Protein AF-F0YZA2-F1 (afdb_monomer)

Radius of gyration: 15.23 Å; Cα contacts (8 Å, |Δi|>4): 141; chains: 1; bounding box: 34×47×33 Å

Foldseek 3Di:
DDPPPPPPPADPVNVLVVVLCVVQADVDFDWDADPNWIKHFLVSLCRQFVHDSVLSVVQLVVCCVVPVDPCVVFKAFDWDQDPVRDTDGTIIGTPVSSLSSLVVDDGPSSVVVPVSVVVVVVD

Nearest PDB structures (foldseek):
  4esb-assembly1_A-2  TM=4.701E-01  e=1.101E+00  Bacillus cereus ATCC 14579
  7f2y-assembly1_A  TM=2.681E-01  e=2.838E+00  Bacillus sp. OxB-1
  6fwz-assembly1_A-2  TM=2.238E-01  e=6.056E+00  Homo sapiens

Structure (mmCIF, N/CA/C/O backbone):
data_AF-F0YZA2-F1
#
_entry.id   AF-F0YZA2-F1
#
loop_
_atom_site.group_PDB
_atom_site.id
_atom_site.type_symbol
_atom_site.label_atom_id
_atom_site.label_alt_id
_atom_site.label_comp_id
_atom_site.label_asym_id
_atom_site.label_entity_id
_atom_site.label_seq_id
_atom_site.pdbx_PDB_ins_code
_atom_site.Cartn_x
_atom_site.Cartn_y
_atom_site.Cartn_z
_atom_site.occupancy
_atom_site.B_iso_or_equiv
_atom_site.auth_seq_id
_atom_site.auth_comp_id
_atom_site.auth_asym_id
_atom_site.auth_atom_id
_atom_site.pdbx_PDB_model_num
ATOM 1 N N . MET A 1 1 ? -18.770 -35.217 -9.010 1.00 37.34 1 MET A N 1
ATOM 2 C CA . MET A 1 1 ? -17.858 -34.310 -9.735 1.00 37.34 1 MET A CA 1
ATOM 3 C C . MET A 1 1 ? -18.504 -32.942 -9.661 1.00 37.34 1 MET A C 1
ATOM 5 O O . MET A 1 1 ? -19.427 -32.695 -10.420 1.00 37.34 1 MET A O 1
ATOM 9 N N . ASN A 1 2 ? -18.134 -32.132 -8.671 1.00 36.94 2 ASN A N 1
ATOM 10 C CA . ASN A 1 2 ? -18.738 -30.816 -8.471 1.00 36.94 2 ASN A CA 1
ATOM 11 C C . ASN A 1 2 ? -17.689 -29.784 -8.869 1.00 36.94 2 ASN A C 1
ATOM 13 O O . ASN A 1 2 ? -16.841 -29.413 -8.062 1.00 36.94 2 ASN A O 1
ATOM 17 N N . GLU A 1 3 ? -17.702 -29.393 -10.138 1.00 48.06 3 GLU A N 1
ATOM 18 C CA . GLU A 1 3 ? -17.057 -28.158 -10.566 1.00 48.06 3 GLU A CA 1
ATOM 19 C C . GLU A 1 3 ? -18.083 -27.040 -10.392 1.00 48.06 3 GLU A C 1
ATOM 21 O O . GLU A 1 3 ? -18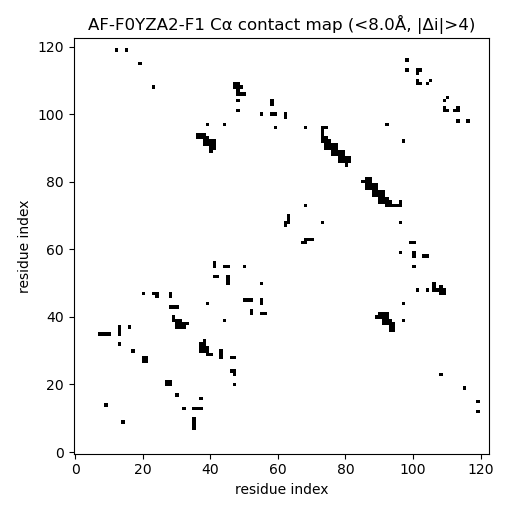.812 -26.677 -11.314 1.00 48.06 3 GLU A O 1
ATOM 26 N N . ASP A 1 4 ? -18.172 -26.522 -9.165 1.00 48.19 4 ASP A N 1
ATOM 27 C CA . ASP A 1 4 ? -18.802 -25.233 -8.914 1.00 48.19 4 ASP A CA 1
ATOM 28 C C . ASP A 1 4 ? -17.947 -24.165 -9.598 1.00 48.19 4 ASP A C 1
ATOM 30 O O . ASP A 1 4 ? -16.961 -23.662 -9.052 1.00 48.19 4 ASP A O 1
ATOM 34 N N . GLY A 1 5 ? -18.319 -23.837 -10.835 1.00 47.41 5 GLY A N 1
ATOM 35 C CA . GLY A 1 5 ? -17.853 -22.655 -11.538 1.00 47.41 5 GLY A CA 1
ATOM 36 C C . GLY A 1 5 ? -18.248 -21.418 -10.739 1.00 47.41 5 GLY A C 1
ATOM 37 O O . GLY A 1 5 ? -19.313 -20.842 -10.959 1.00 47.41 5 GLY A O 1
ATOM 38 N N . LYS A 1 6 ? -17.396 -21.022 -9.785 1.00 44.69 6 LYS A N 1
ATOM 39 C CA . LYS A 1 6 ? -17.524 -19.772 -9.032 1.00 44.69 6 LYS A CA 1
ATOM 40 C C . LYS A 1 6 ? -17.612 -18.630 -10.039 1.00 44.69 6 LYS A C 1
ATOM 42 O O . LYS A 1 6 ? -16.617 -18.220 -10.632 1.00 44.69 6 LYS A O 1
ATOM 47 N N . LYS A 1 7 ? -18.826 -18.124 -10.236 1.00 44.53 7 LYS A N 1
ATOM 48 C CA . LYS A 1 7 ? -19.113 -16.909 -10.991 1.00 44.53 7 LYS A CA 1
ATOM 49 C C . LYS A 1 7 ? -18.397 -15.769 -10.261 1.00 44.53 7 LYS A C 1
ATOM 51 O O . LYS A 1 7 ? -18.864 -15.338 -9.213 1.00 44.53 7 LYS A O 1
ATOM 56 N N . ILE A 1 8 ? -17.224 -15.360 -10.748 1.00 57.66 8 ILE A N 1
ATOM 57 C CA . ILE A 1 8 ? -16.438 -14.282 -10.136 1.00 57.66 8 ILE A CA 1
ATOM 58 C C . ILE A 1 8 ? -17.251 -12.992 -10.296 1.00 57.66 8 ILE A C 1
ATOM 60 O O . ILE A 1 8 ? -17.351 -12.459 -11.400 1.00 57.66 8 ILE A O 1
ATOM 64 N N . GLN A 1 9 ? -17.875 -12.517 -9.218 1.00 57.22 9 GLN A N 1
ATOM 65 C CA . GLN A 1 9 ? -18.529 -11.213 -9.203 1.00 57.22 9 GLN A CA 1
ATOM 66 C C . GLN A 1 9 ? -17.462 -10.159 -8.902 1.00 57.22 9 GLN A C 1
ATOM 68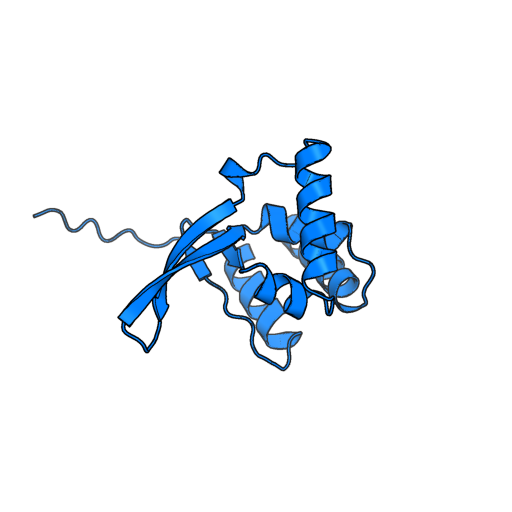 O O . GLN A 1 9 ? -17.012 -9.988 -7.778 1.00 57.22 9 GLN A O 1
ATOM 73 N N . ILE A 1 10 ? -16.975 -9.481 -9.940 1.00 60.25 10 ILE A N 1
ATOM 74 C CA . ILE A 1 10 ? -15.966 -8.433 -9.767 1.00 60.25 10 ILE A CA 1
ATOM 75 C C . ILE A 1 10 ? -16.678 -7.162 -9.292 1.00 60.25 10 ILE A C 1
ATOM 77 O O . ILE A 1 10 ? -17.552 -6.643 -9.986 1.00 60.25 10 ILE A O 1
ATOM 81 N N . ARG A 1 11 ? -16.304 -6.652 -8.112 1.00 66.88 11 ARG A N 1
ATOM 82 C CA . ARG A 1 11 ? -16.790 -5.361 -7.603 1.00 66.88 11 ARG A CA 1
ATOM 83 C C . ARG A 1 11 ? -16.268 -4.222 -8.484 1.00 66.88 11 ARG A C 1
ATOM 85 O O . ARG A 1 11 ? -15.142 -4.281 -8.974 1.00 66.88 11 ARG A O 1
ATOM 92 N N . ASN A 1 12 ? -17.058 -3.158 -8.641 1.00 75.69 12 ASN A N 1
ATOM 93 C CA . ASN A 1 12 ? -16.688 -2.006 -9.476 1.00 75.69 12 ASN A CA 1
ATOM 94 C C . ASN A 1 12 ? -15.326 -1.401 -9.068 1.00 75.69 12 ASN A C 1
ATOM 96 O O . ASN A 1 12 ? -14.476 -1.137 -9.913 1.00 75.69 12 ASN A O 1
ATOM 100 N N . SER A 1 13 ? -15.057 -1.339 -7.760 1.00 76.25 13 SER A N 1
ATOM 101 C CA . SER A 1 13 ? -13.797 -0.841 -7.196 1.00 76.25 13 SER A CA 1
ATOM 102 C C . SER A 1 13 ? -12.552 -1.622 -7.638 1.00 76.25 13 SER A C 1
ATOM 104 O O . SER A 1 13 ? -11.478 -1.038 -7.772 1.00 76.25 13 SER A O 1
ATOM 106 N N . THR A 1 14 ? -12.671 -2.927 -7.903 1.00 81.25 14 THR A N 1
ATOM 107 C CA . THR A 1 14 ? -11.572 -3.749 -8.430 1.00 81.25 14 THR A CA 1
ATOM 108 C C . THR A 1 14 ? -11.226 -3.355 -9.862 1.00 81.25 14 THR A C 1
ATOM 110 O O . THR A 1 14 ? -10.049 -3.232 -10.197 1.00 81.25 14 THR A O 1
ATOM 113 N N . VAL A 1 15 ? -12.238 -3.133 -10.704 1.00 82.44 15 VAL A N 1
ATOM 114 C CA . VAL A 1 15 ? -12.040 -2.683 -12.089 1.00 82.44 15 VAL A CA 1
ATOM 115 C C . VAL A 1 15 ? -11.444 -1.280 -12.100 1.00 82.44 15 VAL A C 1
ATOM 117 O O . VAL A 1 15 ? -10.443 -1.049 -12.778 1.00 82.44 15 VAL A O 1
ATOM 120 N N . ASP A 1 16 ? -11.991 -0.375 -11.290 1.00 84.31 16 ASP A N 1
ATOM 121 C CA . ASP A 1 16 ? -11.497 0.996 -11.166 1.00 84.31 16 ASP A CA 1
ATOM 122 C C . ASP A 1 16 ? -10.034 1.040 -10.713 1.00 84.31 16 ASP A C 1
ATOM 124 O O . ASP A 1 16 ? -9.256 1.851 -11.217 1.00 84.31 16 ASP A O 1
ATOM 128 N N . PHE A 1 17 ? -9.633 0.144 -9.803 1.00 86.56 17 PHE A N 1
ATOM 129 C CA . PHE A 1 17 ? -8.247 0.044 -9.350 1.00 86.56 17 PHE A CA 1
ATOM 130 C C . PHE A 1 17 ? -7.319 -0.396 -10.484 1.00 86.56 17 PHE A C 1
ATOM 132 O O . PHE A 1 17 ? -6.272 0.210 -10.693 1.00 86.56 17 PHE A O 1
ATOM 139 N N . LEU A 1 18 ? -7.707 -1.419 -11.252 1.00 85.50 18 LEU A N 1
ATOM 140 C CA . LEU A 1 18 ? -6.919 -1.894 -12.395 1.00 85.50 18 LEU A CA 1
ATOM 141 C C . LEU A 1 18 ? -6.770 -0.819 -13.481 1.00 85.50 18 LEU A C 1
ATOM 143 O O . LEU A 1 18 ? -5.713 -0.695 -14.100 1.00 85.50 18 LEU A O 1
ATOM 147 N N . VAL A 1 19 ? -7.817 -0.024 -13.715 1.00 85.38 19 VAL A N 1
ATOM 148 C CA . VAL A 1 19 ? -7.756 1.118 -14.636 1.00 85.38 19 VAL A CA 1
ATOM 149 C C . VAL A 1 19 ? -6.813 2.192 -14.091 1.00 85.38 19 VAL A C 1
ATOM 151 O O . VAL A 1 19 ? -5.968 2.690 -14.837 1.00 85.38 19 VAL A O 1
ATOM 154 N N . PHE A 1 20 ? -6.905 2.508 -12.796 1.00 86.50 20 PHE A N 1
ATOM 155 C CA . PHE A 1 20 ? -6.026 3.474 -12.141 1.00 86.50 20 PHE A CA 1
ATOM 156 C C . PHE A 1 20 ? -4.548 3.080 -12.262 1.00 86.50 20 PHE A C 1
ATOM 158 O O . PHE A 1 20 ? -3.741 3.900 -12.707 1.00 86.50 20 PHE A O 1
ATOM 165 N N . THR A 1 21 ? -4.183 1.837 -11.926 1.00 85.19 21 THR A N 1
ATOM 166 C CA . THR A 1 21 ? -2.783 1.385 -11.996 1.00 85.19 21 THR A CA 1
ATOM 167 C C . THR A 1 21 ? -2.258 1.409 -13.429 1.00 85.19 21 THR A C 1
ATOM 169 O O . THR A 1 21 ? -1.135 1.851 -13.663 1.00 85.19 21 THR A O 1
ATOM 172 N N . LYS A 1 22 ? -3.078 1.027 -14.415 1.00 83.88 22 LYS A N 1
ATOM 173 C CA . LYS A 1 22 ? -2.689 1.066 -15.831 1.00 83.88 22 LYS A CA 1
ATOM 174 C C . LYS A 1 22 ? -2.431 2.485 -16.350 1.00 83.88 22 LYS A C 1
ATOM 176 O O . LYS A 1 22 ? -1.605 2.662 -17.236 1.00 83.88 22 LYS A O 1
ATOM 181 N N . GLN A 1 23 ? -3.143 3.486 -15.835 1.00 81.69 23 GLN A N 1
ATOM 182 C CA . GLN A 1 23 ? -2.994 4.881 -16.265 1.00 81.69 23 GLN A CA 1
ATOM 183 C C . GLN A 1 23 ? -1.842 5.618 -15.571 1.00 81.69 23 GLN A C 1
ATOM 185 O O . GLN A 1 23 ? -1.325 6.580 -16.129 1.00 81.69 23 GLN A O 1
ATOM 190 N N . ASN A 1 24 ? -1.467 5.202 -14.357 1.00 75.56 24 ASN A N 1
ATOM 191 C CA . ASN A 1 24 ? -0.580 5.979 -13.481 1.00 75.56 24 ASN A CA 1
ATOM 192 C C . ASN A 1 24 ? 0.781 5.314 -13.211 1.00 75.56 24 ASN A C 1
ATOM 194 O O . ASN A 1 24 ? 1.600 5.881 -12.485 1.00 75.56 24 ASN A O 1
ATOM 198 N N . THR A 1 25 ? 1.045 4.142 -13.796 1.00 72.69 25 THR A N 1
ATOM 199 C CA . THR A 1 25 ? 2.332 3.447 -13.651 1.00 72.69 25 THR A CA 1
ATOM 200 C C . THR A 1 25 ? 2.908 3.061 -15.007 1.00 72.69 25 THR A C 1
ATOM 202 O O . THR A 1 25 ? 2.267 2.336 -15.762 1.00 72.69 25 THR A O 1
ATOM 205 N N . GLU A 1 26 ? 4.124 3.529 -15.296 1.00 66.50 26 GLU A N 1
ATOM 206 C CA . GLU A 1 26 ? 4.818 3.285 -16.571 1.00 66.50 26 GLU A CA 1
ATOM 207 C C . GLU A 1 26 ? 5.377 1.854 -16.674 1.00 66.50 26 GLU A C 1
ATOM 209 O O . GLU A 1 26 ? 5.278 1.241 -17.732 1.00 66.50 26 GLU A O 1
ATOM 214 N N . ASP A 1 27 ? 5.876 1.288 -15.567 1.00 66.69 27 ASP A N 1
ATOM 215 C CA . ASP A 1 27 ? 6.561 -0.019 -15.551 1.00 66.69 27 ASP A CA 1
ATOM 216 C C . ASP A 1 27 ? 5.643 -1.246 -15.409 1.00 66.69 27 ASP A C 1
ATOM 218 O O . ASP A 1 27 ? 6.121 -2.376 -15.401 1.00 66.69 27 ASP A O 1
ATOM 222 N N . GLY A 1 28 ? 4.323 -1.058 -15.345 1.00 72.44 28 GLY A N 1
ATOM 223 C CA . GLY A 1 28 ? 3.369 -2.155 -15.176 1.00 72.44 28 GLY A CA 1
ATOM 224 C C . GLY A 1 28 ? 3.470 -2.830 -13.800 1.00 72.44 28 GLY A C 1
ATOM 225 O O . GLY A 1 28 ? 4.433 -3.510 -13.468 1.00 72.44 28 GLY A O 1
ATOM 226 N N . ILE A 1 29 ? 2.426 -2.687 -12.985 1.00 85.94 29 ILE A N 1
ATOM 227 C CA . ILE A 1 29 ? 2.355 -3.351 -11.677 1.00 85.94 29 ILE A CA 1
ATOM 228 C C . ILE A 1 29 ? 1.675 -4.711 -11.845 1.00 85.94 29 ILE A C 1
ATOM 230 O O . ILE A 1 29 ? 0.577 -4.791 -12.401 1.00 85.94 29 ILE A O 1
ATOM 234 N N . GLU A 1 30 ? 2.277 -5.778 -11.311 1.00 85.62 30 GLU A N 1
ATOM 235 C CA . GLU A 1 30 ? 1.596 -7.072 -11.201 1.00 85.62 30 GLU A CA 1
ATOM 236 C C . GLU A 1 30 ? 0.486 -6.982 -10.145 1.00 85.62 30 GLU A C 1
ATOM 238 O O . GLU A 1 30 ? 0.741 -6.959 -8.938 1.00 85.62 30 GLU A O 1
ATOM 243 N N . VAL A 1 31 ? -0.764 -6.945 -10.611 1.00 89.38 31 VAL A N 1
ATOM 244 C CA . VAL A 1 31 ? -1.954 -6.972 -9.757 1.00 89.38 31 VAL A CA 1
ATOM 245 C C . VAL A 1 31 ? -2.564 -8.365 -9.778 1.00 89.38 31 VAL A C 1
ATOM 247 O O . VAL A 1 31 ? -2.910 -8.884 -10.840 1.00 89.38 31 VAL A O 1
ATOM 250 N N . ARG A 1 32 ? -2.771 -8.957 -8.599 1.00 89.62 32 ARG A N 1
ATOM 251 C CA . ARG A 1 32 ? -3.588 -10.166 -8.456 1.00 89.62 32 ARG A CA 1
ATOM 252 C C . ARG A 1 32 ? -5.008 -9.822 -8.054 1.00 89.62 32 ARG A C 1
ATOM 254 O O . ARG A 1 32 ? -5.217 -8.990 -7.181 1.00 89.62 32 ARG A O 1
ATOM 261 N N . VAL A 1 33 ? -5.973 -10.520 -8.644 1.00 89.12 33 VAL A N 1
ATOM 262 C CA . VAL A 1 33 ? -7.383 -10.449 -8.250 1.00 89.12 33 VAL A CA 1
ATOM 263 C C . VAL A 1 33 ? -7.794 -11.800 -7.680 1.00 89.12 33 VAL A C 1
ATOM 265 O O . VAL A 1 33 ? -7.726 -12.815 -8.372 1.00 89.12 33 VAL A O 1
ATOM 268 N N . GLN A 1 34 ? -8.189 -11.822 -6.409 1.00 86.19 34 GLN A N 1
ATOM 269 C CA . GLN A 1 34 ? -8.683 -13.017 -5.726 1.00 86.19 34 GLN A CA 1
ATOM 270 C C . GLN A 1 34 ? -9.665 -12.613 -4.627 1.00 86.19 34 GLN A C 1
ATOM 272 O O . GLN A 1 34 ? -9.446 -11.610 -3.950 1.00 86.19 34 GLN A O 1
ATOM 277 N N . ASP A 1 35 ? -10.714 -13.421 -4.442 1.00 84.25 35 ASP A N 1
ATOM 278 C CA . ASP A 1 35 ? -11.762 -13.201 -3.437 1.00 84.25 35 ASP A CA 1
ATOM 279 C C . ASP A 1 35 ? -12.341 -11.781 -3.520 1.00 84.25 35 ASP A C 1
ATOM 281 O O . ASP A 1 35 ? -12.486 -11.095 -2.516 1.00 84.25 35 ASP A O 1
ATOM 285 N N . GLU A 1 36 ? -12.603 -11.323 -4.752 1.00 81.88 36 GLU A N 1
ATOM 286 C CA . GLU A 1 36 ? -13.176 -9.998 -5.050 1.00 81.88 36 GLU A CA 1
ATOM 287 C C . GLU A 1 36 ? -12.322 -8.810 -4.561 1.00 81.88 36 GLU A C 1
ATOM 289 O O . GLU A 1 36 ? -12.787 -7.672 -4.535 1.00 81.88 36 GLU A O 1
ATOM 294 N N . SER A 1 37 ? -11.055 -9.060 -4.214 1.00 87.12 37 SER A N 1
ATOM 295 C CA . SER A 1 37 ? -10.076 -8.050 -3.819 1.00 87.12 37 SER A CA 1
ATOM 296 C C . SER A 1 37 ? -8.892 -8.025 -4.778 1.00 87.12 37 SER A C 1
ATOM 298 O O . SER A 1 37 ? -8.543 -9.024 -5.417 1.00 87.12 37 SER A O 1
ATOM 300 N N . VAL A 1 38 ? -8.241 -6.866 -4.840 1.00 91.19 38 VAL A N 1
ATOM 301 C CA . VAL A 1 38 ? -6.916 -6.718 -5.440 1.00 91.19 38 VAL A CA 1
ATOM 302 C C . VAL A 1 38 ? -5.841 -7.021 -4.407 1.00 91.19 38 VAL A C 1
ATOM 304 O O . VAL A 1 38 ? -6.043 -6.823 -3.208 1.00 91.19 38 VAL A O 1
ATOM 307 N N . TRP A 1 39 ? -4.710 -7.513 -4.892 1.00 93.38 39 TRP A N 1
ATOM 308 C CA . TRP A 1 39 ? -3.567 -7.918 -4.096 1.00 93.38 39 TRP A CA 1
ATOM 309 C C . TRP A 1 39 ? -2.289 -7.459 -4.784 1.00 93.38 39 TRP A C 1
ATOM 311 O O . TRP A 1 39 ? -2.076 -7.761 -5.961 1.00 93.38 39 TRP A O 1
ATOM 321 N N . LEU A 1 40 ? -1.428 -6.775 -4.035 1.00 94.44 40 LEU A N 1
ATOM 322 C CA . LEU A 1 40 ? -0.111 -6.343 -4.491 1.00 94.44 40 LEU A CA 1
ATOM 323 C C . LEU A 1 40 ? 0.986 -6.936 -3.621 1.00 94.44 40 LEU A C 1
ATOM 325 O O . LEU A 1 40 ? 0.838 -7.074 -2.409 1.00 94.44 40 LEU A O 1
ATOM 329 N N . THR A 1 41 ? 2.125 -7.240 -4.231 1.00 94.38 41 THR A N 1
ATOM 330 C CA . THR A 1 41 ? 3.349 -7.467 -3.463 1.00 94.38 41 THR A CA 1
ATOM 331 C C . THR A 1 41 ? 3.837 -6.148 -2.867 1.00 94.38 41 THR A C 1
ATOM 333 O O . THR A 1 41 ? 3.469 -5.063 -3.316 1.00 94.38 41 THR A O 1
ATOM 336 N N . GLN A 1 42 ? 4.734 -6.228 -1.888 1.00 94.38 42 GLN A N 1
ATOM 337 C CA . GLN A 1 42 ? 5.424 -5.041 -1.384 1.00 94.38 42 GLN A CA 1
ATOM 338 C C . GLN A 1 42 ? 6.147 -4.262 -2.502 1.00 94.38 42 GLN A C 1
ATOM 340 O O . GLN A 1 42 ? 6.196 -3.035 -2.464 1.00 94.38 42 GLN A O 1
ATOM 345 N N . GLU A 1 43 ? 6.681 -4.971 -3.502 1.00 92.31 43 GLU A N 1
ATOM 346 C CA . GLU A 1 43 ? 7.273 -4.362 -4.698 1.00 92.31 43 GLU A CA 1
ATOM 347 C C . GLU A 1 43 ? 6.226 -3.596 -5.512 1.00 92.31 43 GLU A C 1
ATOM 349 O O . GLU A 1 43 ? 6.435 -2.441 -5.864 1.00 92.31 43 GLU A O 1
ATOM 354 N N . GLY A 1 44 ? 5.053 -4.193 -5.734 1.00 93.25 44 GLY A N 1
ATOM 355 C CA . GLY A 1 44 ? 3.968 -3.523 -6.447 1.00 93.25 44 GLY A CA 1
ATOM 356 C C . GLY A 1 44 ? 3.487 -2.254 -5.739 1.00 93.25 44 GLY A C 1
ATOM 357 O O . GLY A 1 44 ? 3.206 -1.257 -6.394 1.00 93.25 44 GLY A O 1
ATOM 358 N N . ILE A 1 45 ? 3.449 -2.245 -4.403 1.00 94.94 45 ILE A N 1
ATOM 359 C CA . ILE A 1 45 ? 3.103 -1.047 -3.614 1.00 94.94 45 ILE A CA 1
ATOM 360 C C . ILE A 1 45 ? 4.197 0.026 -3.723 1.00 94.94 45 ILE A C 1
ATOM 362 O O . ILE A 1 45 ? 3.901 1.211 -3.871 1.00 94.94 45 ILE A O 1
ATOM 366 N N . SER A 1 46 ? 5.461 -0.395 -3.674 1.00 93.88 46 SER A N 1
ATOM 367 C CA . SER A 1 46 ? 6.643 0.453 -3.871 1.00 93.88 46 SER A CA 1
ATOM 368 C C . SER A 1 46 ? 6.575 1.179 -5.223 1.00 93.88 46 SER A C 1
ATOM 370 O O . SER A 1 46 ? 6.693 2.404 -5.277 1.00 93.88 46 SER A O 1
ATOM 372 N N . GLN A 1 47 ? 6.252 0.452 -6.296 1.00 92.62 47 GLN A N 1
ATOM 373 C CA . GLN A 1 47 ? 6.023 1.013 -7.630 1.00 92.62 47 GLN A CA 1
ATOM 374 C C . GLN A 1 47 ? 4.786 1.922 -7.683 1.00 92.62 47 GLN A C 1
ATOM 376 O O . GLN A 1 47 ? 4.861 3.034 -8.211 1.00 92.62 47 GLN A O 1
ATOM 381 N N . LEU A 1 48 ? 3.661 1.489 -7.100 1.00 92.81 48 LEU A N 1
ATOM 382 C CA . LEU A 1 48 ? 2.408 2.251 -7.080 1.00 92.81 48 LEU A CA 1
ATOM 383 C C . LEU A 1 48 ? 2.597 3.646 -6.492 1.00 92.81 48 LEU A C 1
ATOM 385 O O . LEU A 1 48 ? 2.063 4.614 -7.026 1.00 92.81 48 LEU A O 1
ATOM 389 N N . PHE A 1 49 ? 3.358 3.757 -5.405 1.00 93.25 49 PHE A N 1
ATOM 390 C CA . PHE A 1 49 ? 3.530 5.018 -4.689 1.00 93.25 49 PHE A CA 1
ATOM 391 C C . PHE A 1 49 ? 4.843 5.738 -4.969 1.00 93.25 49 PHE A C 1
ATOM 393 O O . PHE A 1 49 ? 5.048 6.808 -4.393 1.00 93.25 49 PHE A O 1
ATOM 400 N N . ASP A 1 50 ? 5.678 5.206 -5.862 1.00 92.06 50 ASP A N 1
ATOM 401 C CA . ASP A 1 50 ? 6.998 5.756 -6.186 1.00 92.06 50 ASP A CA 1
ATOM 402 C C . ASP A 1 50 ? 7.832 5.996 -4.914 1.00 92.06 50 ASP A C 1
ATOM 404 O O . ASP A 1 50 ? 8.238 7.110 -4.567 1.00 92.06 50 ASP A O 1
ATOM 408 N N . LYS A 1 51 ? 7.987 4.924 -4.131 1.00 94.25 51 LYS A N 1
ATOM 409 C CA . LYS A 1 51 ? 8.770 4.895 -2.891 1.00 94.25 51 LYS A CA 1
ATOM 410 C C . LYS A 1 51 ? 9.660 3.677 -2.862 1.00 94.25 51 LYS A C 1
ATOM 412 O O . LYS A 1 51 ? 9.375 2.692 -3.517 1.00 94.25 51 LYS A O 1
ATOM 417 N N . GLY A 1 52 ? 10.723 3.727 -2.064 1.00 94.69 52 GLY A N 1
ATOM 418 C CA . GLY A 1 52 ? 11.563 2.556 -1.842 1.00 94.69 52 GLY A CA 1
ATOM 419 C C . GLY A 1 52 ? 10.831 1.478 -1.042 1.00 94.69 52 GLY A C 1
ATOM 420 O O . GLY A 1 52 ? 10.077 1.778 -0.113 1.00 94.69 52 GLY A O 1
ATOM 421 N N . ARG A 1 53 ? 11.124 0.207 -1.338 1.00 94.81 53 ARG A N 1
ATOM 422 C CA . ARG A 1 53 ? 10.570 -0.945 -0.609 1.00 94.81 53 ARG A CA 1
ATOM 423 C C . ARG A 1 53 ? 10.721 -0.828 0.907 1.00 94.81 53 ARG A C 1
ATOM 425 O O . ARG A 1 53 ? 9.784 -1.170 1.618 1.00 94.81 53 ARG A O 1
ATOM 432 N N . THR A 1 54 ? 11.867 -0.348 1.399 1.00 96.12 54 THR A N 1
ATOM 433 C CA . THR A 1 54 ? 12.129 -0.181 2.840 1.00 96.12 54 THR A CA 1
ATOM 434 C C . THR A 1 54 ? 11.114 0.748 3.496 1.0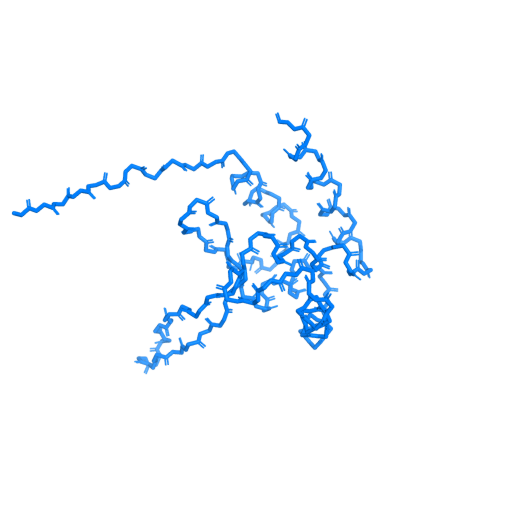0 96.12 54 THR A C 1
ATOM 436 O O . THR A 1 54 ? 10.557 0.394 4.527 1.00 96.12 54 THR A O 1
ATOM 439 N N . THR A 1 55 ? 10.781 1.866 2.849 1.00 96.06 55 THR A N 1
ATOM 440 C CA . THR A 1 55 ? 9.745 2.796 3.319 1.00 96.06 55 THR A CA 1
ATOM 441 C C . THR A 1 55 ? 8.378 2.118 3.387 1.00 96.06 55 THR A C 1
ATOM 443 O O . THR A 1 55 ? 7.639 2.294 4.350 1.00 96.06 55 THR A O 1
ATOM 446 N N . ILE A 1 56 ? 8.046 1.277 2.401 1.00 97.12 56 ILE A N 1
ATOM 447 C CA . ILE A 1 56 ? 6.811 0.484 2.444 1.00 97.12 56 ILE A CA 1
ATOM 448 C C . ILE A 1 56 ? 6.834 -0.521 3.607 1.00 97.12 56 ILE A C 1
ATOM 450 O O . ILE A 1 56 ? 5.815 -0.685 4.273 1.00 97.12 56 ILE A O 1
ATOM 454 N N . THR A 1 57 ? 7.978 -1.163 3.893 1.00 96.25 57 THR A N 1
ATOM 455 C CA . THR A 1 57 ? 8.126 -2.041 5.071 1.00 96.25 57 THR A CA 1
ATOM 456 C C . THR A 1 57 ? 7.822 -1.281 6.356 1.00 96.25 57 THR A C 1
ATOM 458 O O . THR A 1 57 ? 7.091 -1.788 7.199 1.00 96.25 57 THR A O 1
ATOM 461 N N . GLU A 1 58 ? 8.400 -0.090 6.510 1.00 97.19 58 GLU A N 1
ATOM 462 C CA . GLU A 1 58 ? 8.249 0.739 7.708 1.00 97.19 58 GLU A CA 1
ATOM 463 C C . GLU A 1 58 ? 6.787 1.136 7.919 1.00 97.19 58 GLU A C 1
ATOM 465 O O . GLU A 1 58 ? 6.258 0.942 9.009 1.00 97.19 58 GLU A O 1
ATOM 470 N N . HIS A 1 59 ? 6.102 1.592 6.867 1.00 97.25 59 HIS A N 1
ATOM 471 C CA . HIS A 1 59 ? 4.680 1.925 6.954 1.00 97.25 59 HIS A CA 1
ATOM 472 C C . HIS A 1 59 ? 3.816 0.715 7.315 1.00 97.25 59 HIS A C 1
ATOM 474 O O . HIS A 1 59 ? 3.022 0.805 8.244 1.00 97.25 59 HIS A O 1
ATOM 480 N N . LEU A 1 60 ? 3.993 -0.426 6.640 1.00 96.69 60 LEU A N 1
ATOM 481 C CA . LEU A 1 60 ? 3.250 -1.650 6.964 1.00 96.69 60 LEU A CA 1
ATOM 482 C C . LEU A 1 60 ? 3.485 -2.090 8.411 1.00 96.69 60 LEU A C 1
ATOM 484 O O . LEU A 1 60 ? 2.548 -2.486 9.094 1.00 96.69 60 LEU A O 1
ATOM 488 N N . LYS A 1 61 ? 4.731 -1.999 8.884 1.00 96.50 61 LYS A N 1
ATOM 489 C CA . LYS A 1 61 ? 5.081 -2.336 10.261 1.00 96.50 61 LYS A CA 1
ATOM 490 C C . LYS A 1 61 ? 4.336 -1.441 11.255 1.00 96.50 61 LYS A C 1
ATOM 492 O O . LYS A 1 61 ? 3.705 -1.978 12.157 1.00 96.50 61 LYS A O 1
ATOM 497 N N . HIS A 1 62 ? 4.361 -0.120 11.070 1.00 97.31 62 HIS A N 1
ATOM 498 C CA . HIS A 1 62 ? 3.657 0.805 11.965 1.00 97.31 62 HIS A CA 1
ATOM 499 C C . HIS A 1 62 ? 2.140 0.590 11.947 1.00 97.31 62 HIS A C 1
ATOM 501 O O . HIS A 1 62 ? 1.540 0.512 13.009 1.00 97.31 62 HIS A O 1
ATOM 507 N N . ILE A 1 63 ? 1.539 0.390 10.768 1.00 96.81 63 ILE A N 1
ATOM 508 C CA . ILE A 1 63 ? 0.101 0.095 10.621 1.00 96.81 63 ILE A CA 1
ATOM 509 C C . ILE A 1 63 ? -0.312 -1.108 11.490 1.00 96.81 63 ILE A C 1
ATOM 511 O O . ILE A 1 63 ? -1.364 -1.089 12.130 1.00 96.81 63 ILE A O 1
ATOM 515 N N . PHE A 1 64 ? 0.517 -2.155 11.536 1.00 96.44 64 PHE A N 1
ATOM 516 C CA . PHE A 1 64 ? 0.240 -3.341 12.349 1.00 96.44 64 PHE A CA 1
ATOM 517 C C . PHE A 1 64 ? 0.565 -3.140 13.835 1.00 96.44 64 PHE A C 1
ATOM 519 O O . PHE A 1 64 ? -0.179 -3.618 14.687 1.00 96.44 64 PHE A O 1
ATOM 526 N N . GLU A 1 65 ? 1.652 -2.438 14.166 1.00 96.69 65 GLU A N 1
ATOM 527 C CA . GLU A 1 65 ? 2.041 -2.152 15.557 1.00 96.69 65 GLU A CA 1
ATOM 528 C C . GLU A 1 65 ? 1.052 -1.215 16.264 1.00 96.69 65 GLU A C 1
ATOM 530 O O . GLU A 1 65 ? 0.789 -1.383 17.453 1.00 96.69 65 GLU A O 1
ATOM 535 N N . GLU A 1 66 ? 0.466 -0.268 15.532 1.00 96.25 66 GLU A N 1
ATOM 536 C CA . GLU A 1 66 ? -0.569 0.645 16.028 1.00 96.25 66 GLU A CA 1
ATOM 537 C C . GLU A 1 66 ? -1.962 -0.006 16.073 1.00 96.25 66 GLU A C 1
ATOM 539 O O . GLU A 1 66 ? -2.894 0.560 16.645 1.00 96.25 66 GLU A O 1
ATOM 544 N N . GLY A 1 67 ? -2.111 -1.209 15.509 1.00 94.12 67 GLY A N 1
ATOM 545 C CA . GLY A 1 67 ? -3.377 -1.939 15.476 1.00 94.12 67 GLY A CA 1
ATOM 546 C C . GLY A 1 67 ? -4.419 -1.340 14.528 1.00 94.12 67 GLY A C 1
ATOM 547 O O . GLY A 1 67 ? -5.602 -1.636 14.683 1.00 94.12 67 GLY A O 1
ATOM 548 N N . GLU A 1 68 ? -4.007 -0.518 13.554 1.00 94.88 68 GLU A N 1
ATOM 549 C CA . GLU A 1 68 ? -4.903 0.006 12.512 1.00 94.88 68 GLU A CA 1
ATOM 550 C C . GLU A 1 68 ? -5.463 -1.142 11.662 1.00 94.88 68 GLU A C 1
ATOM 552 O O . GLU A 1 68 ? -6.653 -1.173 11.347 1.00 94.88 68 GLU A O 1
ATOM 557 N N . LEU A 1 69 ? -4.606 -2.114 11.333 1.00 95.88 69 LEU A N 1
ATOM 558 C CA . LEU A 1 69 ? -4.974 -3.335 10.625 1.00 95.88 69 LEU A CA 1
ATOM 559 C C . LEU A 1 69 ? -4.355 -4.561 11.297 1.00 95.88 69 LEU A C 1
ATOM 561 O O . LEU A 1 69 ? -3.266 -4.516 11.865 1.00 95.88 69 LEU A O 1
ATOM 565 N N . GLU A 1 70 ? -5.035 -5.695 11.167 1.00 94.69 70 GLU A N 1
ATOM 566 C CA . GLU A 1 70 ? -4.544 -6.989 11.635 1.00 94.69 70 GLU A CA 1
ATOM 567 C C . GLU A 1 70 ? -3.847 -7.714 10.473 1.00 94.69 70 GLU A C 1
ATOM 569 O O . GLU A 1 70 ? -4.482 -7.979 9.450 1.00 94.69 70 GLU A O 1
ATOM 574 N N . GLU A 1 71 ? -2.546 -8.023 10.592 1.00 93.38 71 GLU A N 1
ATOM 575 C CA . GLU A 1 71 ? -1.739 -8.531 9.464 1.00 93.38 71 GLU A CA 1
ATOM 576 C C . GLU A 1 71 ? -2.365 -9.775 8.809 1.00 93.38 71 GLU A C 1
ATOM 578 O O . GLU A 1 71 ? -2.370 -9.862 7.584 1.00 93.38 71 GLU A O 1
ATOM 583 N N . SER A 1 72 ? -2.932 -10.723 9.564 1.00 92.38 72 SER A N 1
ATOM 584 C CA . SER A 1 72 ? -3.483 -11.958 8.988 1.00 92.38 72 SER A CA 1
ATOM 585 C C . SER A 1 72 ? -4.747 -11.741 8.143 1.00 92.38 72 SER A C 1
ATOM 587 O O . SER A 1 72 ? -5.023 -12.531 7.235 1.00 92.38 72 SER A O 1
ATOM 589 N N . SER A 1 73 ? -5.475 -10.646 8.380 1.00 91.94 73 SER A N 1
ATOM 590 C 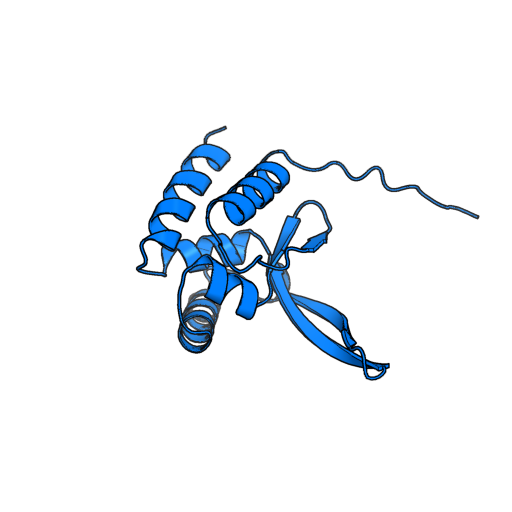CA . SER A 1 73 ? -6.656 -10.257 7.605 1.00 91.94 73 SER A CA 1
ATOM 591 C C . SER A 1 73 ? -6.308 -9.632 6.248 1.00 91.94 73 SER A C 1
ATOM 593 O O . SER A 1 73 ? -7.008 -9.875 5.261 1.00 91.94 73 SER A O 1
ATOM 595 N N . VAL A 1 74 ? -5.197 -8.889 6.171 1.00 91.88 74 VAL A N 1
ATOM 596 C CA . VAL A 1 74 ? -4.817 -8.097 4.986 1.00 91.88 74 VAL A CA 1
ATOM 597 C C . VAL A 1 74 ? -3.590 -8.620 4.241 1.00 91.88 74 VAL A C 1
ATOM 599 O O . VAL A 1 74 ? -3.319 -8.181 3.124 1.00 91.88 74 VAL A O 1
ATOM 602 N N . CYS A 1 75 ? -2.849 -9.569 4.816 1.00 93.44 75 CYS A N 1
ATOM 603 C CA . CYS A 1 75 ? -1.640 -10.153 4.242 1.00 93.44 75 CYS A CA 1
ATOM 604 C C . CYS A 1 75 ? -1.821 -11.648 3.975 1.00 93.44 75 CYS A C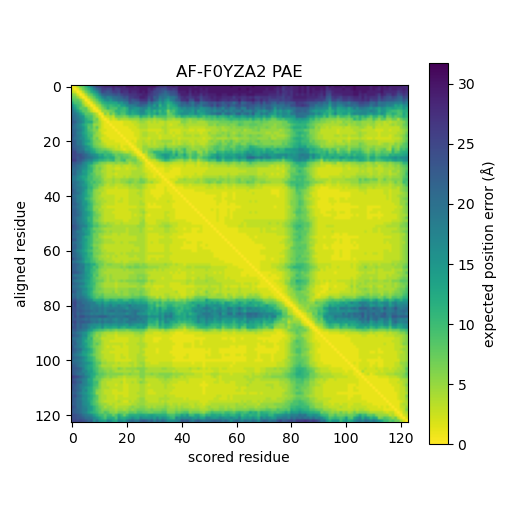 1
ATOM 606 O O . CYS A 1 75 ? -2.195 -12.427 4.852 1.00 93.44 75 CYS A O 1
ATOM 608 N N . ARG A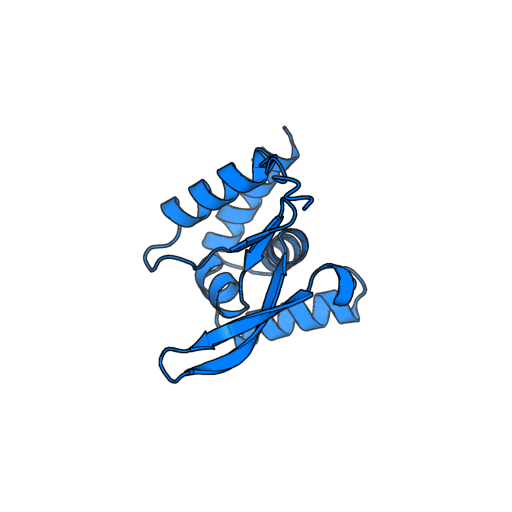 1 76 ? -1.483 -12.088 2.760 1.00 92.19 76 ARG A N 1
ATOM 609 C CA . ARG A 1 76 ? -1.481 -13.508 2.389 1.00 92.19 76 ARG A CA 1
ATOM 610 C C . ARG A 1 76 ? -0.201 -13.880 1.667 1.00 92.19 76 ARG A C 1
ATOM 612 O O . ARG A 1 76 ? 0.315 -13.135 0.837 1.00 92.19 76 ARG A O 1
ATOM 619 N N . LYS A 1 77 ? 0.315 -15.074 1.959 1.00 88.19 77 LYS A N 1
ATOM 620 C CA . LYS A 1 77 ? 1.408 -15.661 1.181 1.00 88.19 77 LYS A CA 1
ATOM 621 C C . LYS A 1 77 ? 0.819 -16.390 -0.004 1.00 88.19 77 LYS A C 1
ATOM 623 O O . LYS A 1 77 ? 0.052 -17.335 0.166 1.00 88.19 77 LYS A O 1
ATOM 628 N N . PHE A 1 78 ? 1.238 -15.995 -1.191 1.00 82.69 78 PHE A N 1
ATOM 629 C CA . PHE A 1 78 ? 0.906 -16.738 -2.382 1.00 82.69 78 PHE A CA 1
ATOM 630 C C . PHE A 1 78 ? 2.110 -17.528 -2.874 1.00 82.69 78 PHE A C 1
ATOM 632 O O . PHE A 1 78 ? 3.238 -17.032 -2.883 1.00 82.69 78 PHE A O 1
ATOM 639 N N . ARG A 1 79 ? 1.847 -18.755 -3.331 1.00 75.44 79 ARG A N 1
ATOM 640 C CA . ARG A 1 79 ? 2.850 -19.564 -4.015 1.00 75.44 79 ARG A CA 1
ATOM 641 C C . ARG A 1 79 ? 3.077 -18.979 -5.409 1.00 75.44 79 ARG A C 1
ATOM 643 O O . ARG A 1 79 ? 2.129 -18.825 -6.182 1.00 75.44 79 ARG A O 1
ATOM 650 N N . HIS A 1 80 ? 4.326 -18.656 -5.707 1.00 66.00 80 HIS A N 1
ATOM 651 C CA . HIS A 1 80 ? 4.785 -18.298 -7.041 1.00 66.00 80 HIS A CA 1
ATOM 652 C C . HIS A 1 80 ? 5.848 -19.317 -7.451 1.00 66.00 80 HIS A C 1
ATOM 654 O O . HIS A 1 80 ? 6.833 -19.503 -6.737 1.00 66.00 80 HIS A O 1
ATOM 660 N N . THR A 1 81 ? 5.643 -20.008 -8.568 1.00 61.44 81 THR A N 1
ATOM 661 C CA . THR A 1 81 ? 6.660 -20.896 -9.137 1.00 61.44 81 THR A CA 1
ATOM 662 C C . THR A 1 81 ? 7.517 -20.054 -10.065 1.00 61.44 81 THR A C 1
ATOM 664 O O . THR A 1 81 ? 7.035 -19.596 -11.095 1.00 61.44 81 THR A O 1
ATOM 667 N N . GLY A 1 82 ? 8.756 -19.782 -9.662 1.00 65.06 82 GLY A N 1
ATOM 668 C CA . GLY A 1 82 ? 9.698 -19.061 -10.510 1.00 65.06 82 GLY A CA 1
ATOM 669 C C . GLY A 1 82 ? 10.066 -19.881 -11.746 1.00 65.06 82 GLY A C 1
ATOM 670 O O . GLY A 1 82 ? 9.902 -21.104 -11.758 1.00 65.06 82 GLY A O 1
ATOM 671 N N . SER A 1 83 ? 10.621 -19.213 -12.756 1.00 62.34 83 SER A N 1
ATOM 672 C CA . SER A 1 83 ? 11.119 -19.816 -14.005 1.00 62.34 83 SER A CA 1
ATOM 673 C C . SER A 1 83 ? 12.104 -20.971 -13.770 1.00 62.34 83 SER A C 1
ATOM 675 O O . SER A 1 83 ? 12.212 -21.880 -14.586 1.00 62.34 83 SER A O 1
ATOM 677 N N . ASP A 1 84 ? 12.759 -20.967 -12.609 1.00 72.75 84 ASP A N 1
ATOM 678 C CA . ASP A 1 84 ? 13.732 -21.960 -12.151 1.00 72.75 84 ASP A CA 1
ATOM 679 C C . ASP A 1 84 ? 13.073 -23.203 -11.507 1.00 72.75 84 ASP A C 1
ATOM 681 O O . ASP A 1 84 ? 13.752 -24.034 -10.902 1.00 72.75 84 ASP A O 1
ATOM 685 N N . GLY A 1 85 ? 11.739 -23.297 -11.523 1.00 62.91 85 GLY A N 1
ATOM 686 C CA . GLY A 1 85 ? 10.962 -24.365 -10.880 1.00 62.91 85 GLY A CA 1
ATOM 687 C C . GLY A 1 85 ? 10.869 -24.262 -9.351 1.00 62.91 85 GLY A C 1
ATOM 688 O O . GLY A 1 85 ? 10.255 -25.114 -8.706 1.00 62.91 85 GLY A O 1
ATOM 689 N N . LYS A 1 86 ? 11.455 -23.223 -8.741 1.00 66.69 86 LYS A N 1
ATOM 690 C CA . LYS A 1 86 ? 11.434 -23.004 -7.287 1.00 66.69 86 LYS A CA 1
ATOM 691 C C . LYS A 1 86 ? 10.164 -22.280 -6.850 1.00 66.69 86 LYS A C 1
ATOM 693 O O . LYS A 1 86 ? 9.747 -21.301 -7.463 1.00 66.69 86 LYS A O 1
ATOM 698 N N . ASN A 1 87 ? 9.568 -22.744 -5.753 1.00 62.38 87 ASN A N 1
ATOM 699 C CA . ASN A 1 87 ? 8.414 -22.091 -5.144 1.00 62.38 87 ASN A CA 1
ATOM 700 C C . ASN A 1 87 ? 8.874 -20.992 -4.185 1.00 62.38 87 ASN A C 1
ATOM 702 O O . ASN A 1 87 ? 9.471 -21.276 -3.147 1.00 62.38 87 ASN A O 1
ATOM 706 N N . TYR A 1 88 ? 8.540 -19.750 -4.509 1.00 70.88 88 TYR A N 1
ATOM 707 C CA . TYR A 1 88 ? 8.704 -18.607 -3.627 1.00 70.88 88 TYR A CA 1
ATOM 708 C C . TYR A 1 88 ? 7.373 -18.315 -2.932 1.00 70.88 88 TYR A C 1
ATOM 710 O O . TYR A 1 88 ? 6.312 -18.284 -3.559 1.00 70.88 88 TYR A O 1
ATOM 718 N N . ASN A 1 89 ? 7.434 -18.123 -1.615 1.00 73.69 89 ASN A N 1
ATOM 719 C CA . ASN A 1 89 ? 6.302 -17.655 -0.825 1.00 73.69 89 ASN A CA 1
ATOM 720 C C . ASN A 1 89 ? 6.397 -16.136 -0.708 1.00 73.69 89 ASN A C 1
ATOM 722 O O . ASN A 1 89 ? 7.043 -15.621 0.206 1.00 73.69 89 ASN A O 1
ATOM 726 N N . THR A 1 90 ? 5.762 -15.427 -1.634 1.00 84.81 90 THR A N 1
ATOM 727 C CA . THR A 1 90 ? 5.747 -13.962 -1.630 1.00 84.81 90 THR A CA 1
ATOM 728 C C . THR A 1 90 ? 4.534 -13.473 -0.848 1.00 84.81 90 THR A C 1
ATOM 730 O O . THR A 1 90 ? 3.431 -13.998 -1.019 1.00 84.81 90 THR A O 1
ATOM 733 N N . LYS A 1 91 ? 4.736 -12.492 0.038 1.00 92.38 91 LYS A N 1
ATOM 734 C CA . LYS A 1 91 ? 3.640 -11.806 0.733 1.00 92.38 91 LYS A CA 1
ATOM 735 C C . LYS A 1 91 ? 2.943 -10.847 -0.230 1.00 92.38 91 LYS A C 1
ATOM 737 O O . LYS A 1 91 ? 3.604 -10.090 -0.941 1.00 92.38 91 LYS A O 1
ATOM 742 N N . PHE A 1 92 ? 1.623 -10.880 -0.211 1.00 94.75 92 PHE A N 1
ATOM 743 C CA . PHE A 1 92 ? 0.757 -9.937 -0.893 1.00 94.75 92 PHE A CA 1
ATOM 744 C C . PHE A 1 92 ? -0.156 -9.273 0.128 1.00 94.75 92 PHE A C 1
ATOM 746 O O . PHE A 1 92 ? -0.564 -9.903 1.103 1.00 94.75 92 PHE A O 1
ATOM 753 N N . TYR A 1 93 ? -0.499 -8.029 -0.154 1.00 95.94 93 TYR A N 1
ATOM 754 C CA . TYR A 1 93 ? -1.312 -7.157 0.672 1.00 95.94 93 TYR A CA 1
ATOM 755 C C . TYR A 1 93 ? -2.568 -6.775 -0.104 1.00 95.94 93 TYR A C 1
ATOM 757 O O . TYR A 1 93 ? -2.485 -6.473 -1.299 1.00 95.94 93 TYR A O 1
ATOM 765 N N . ASN A 1 94 ? -3.721 -6.857 0.555 1.00 94.62 94 ASN A N 1
ATOM 766 C CA . ASN A 1 94 ? -5.017 -6.575 -0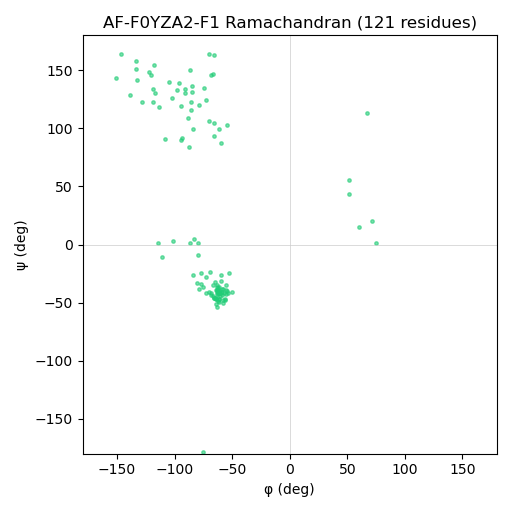.052 1.00 94.62 94 ASN A CA 1
ATOM 767 C C . ASN A 1 94 ? -5.251 -5.063 -0.245 1.00 94.62 94 ASN A C 1
ATOM 769 O O . ASN A 1 94 ? -4.404 -4.234 0.097 1.00 94.62 94 ASN A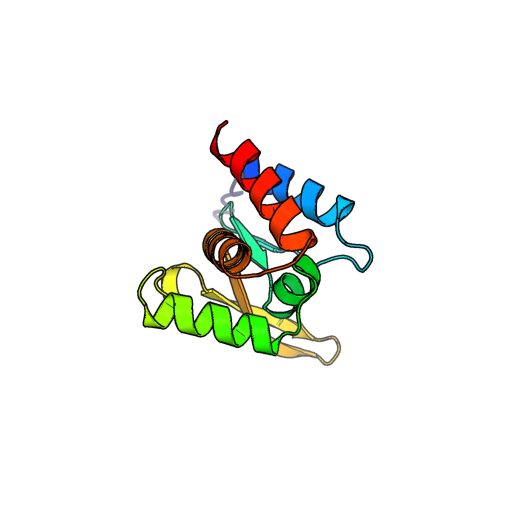 O 1
ATOM 773 N N . LEU A 1 95 ? -6.424 -4.704 -0.773 1.00 92.19 95 LEU A N 1
ATOM 774 C CA . LEU A 1 95 ? -6.790 -3.309 -1.010 1.00 92.19 95 LEU A CA 1
ATOM 775 C C . LEU A 1 95 ? -6.760 -2.449 0.262 1.00 92.19 95 LEU A C 1
ATOM 777 O O . LEU A 1 95 ? -6.306 -1.314 0.184 1.00 92.19 95 LEU A O 1
ATOM 781 N N . ASP A 1 96 ? -7.177 -2.976 1.412 1.00 92.50 96 ASP A N 1
ATOM 782 C CA . ASP A 1 96 ? -7.210 -2.216 2.668 1.00 92.50 96 ASP A CA 1
ATOM 783 C C . ASP A 1 96 ? -5.798 -1.809 3.103 1.00 92.50 96 ASP A C 1
ATOM 785 O O . ASP A 1 96 ? -5.536 -0.635 3.352 1.00 92.50 96 ASP A O 1
ATOM 789 N N . ALA A 1 97 ? -4.846 -2.748 3.074 1.00 95.62 97 ALA A N 1
ATOM 790 C CA . ALA A 1 97 ? -3.445 -2.445 3.3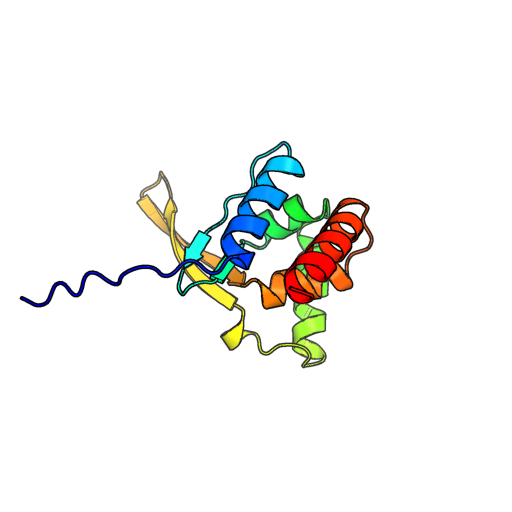60 1.00 95.62 97 ALA A CA 1
ATOM 791 C C . ALA A 1 97 ? -2.836 -1.463 2.343 1.00 95.62 97 ALA A C 1
ATOM 793 O O . ALA A 1 97 ? -2.079 -0.569 2.723 1.00 95.62 97 ALA A O 1
ATOM 794 N N . ILE A 1 98 ? -3.173 -1.594 1.054 1.00 95.06 98 ILE A N 1
ATOM 795 C CA . ILE A 1 98 ? -2.727 -0.651 0.015 1.00 95.06 98 ILE A CA 1
ATOM 796 C C . ILE A 1 98 ? -3.282 0.752 0.296 1.00 95.06 98 ILE A C 1
ATOM 798 O O . ILE A 1 98 ? -2.556 1.738 0.146 1.00 95.06 98 ILE A O 1
ATOM 802 N N . ILE A 1 99 ? -4.544 0.846 0.725 1.00 93.19 99 ILE A N 1
ATOM 803 C CA . ILE A 1 99 ? -5.189 2.107 1.085 1.00 93.19 99 ILE A CA 1
ATOM 804 C C . ILE A 1 99 ? -4.485 2.747 2.280 1.00 93.19 99 ILE A C 1
ATOM 806 O O . ILE A 1 99 ? -4.041 3.889 2.147 1.00 93.19 99 ILE A O 1
ATOM 810 N N . SER A 1 100 ? -4.317 2.026 3.391 1.00 95.31 100 SER A N 1
ATOM 811 C CA . SER A 1 100 ? -3.647 2.545 4.592 1.00 95.31 100 SER A CA 1
ATOM 812 C C . SER A 1 100 ? -2.239 3.052 4.280 1.00 95.31 100 SER A C 1
ATOM 814 O O . SER A 1 100 ? -1.914 4.203 4.572 1.00 95.31 100 SER A O 1
ATOM 816 N N . VAL A 1 101 ? -1.429 2.273 3.550 1.00 96.50 101 VAL A N 1
ATOM 817 C CA . VAL A 1 101 ? -0.097 2.729 3.114 1.00 96.50 101 VAL A CA 1
ATOM 818 C C . VAL A 1 101 ? -0.194 3.985 2.239 1.00 96.50 101 VAL A C 1
ATOM 820 O O . VAL A 1 101 ? 0.578 4.926 2.421 1.00 96.50 101 VAL A O 1
ATOM 823 N N . GLY A 1 102 ? -1.160 4.049 1.321 1.00 94.81 102 GLY A N 1
ATOM 824 C CA . GLY A 1 102 ? -1.404 5.226 0.487 1.00 94.81 102 GLY A CA 1
ATOM 825 C C . GLY A 1 102 ? -1.736 6.494 1.285 1.00 94.81 102 GLY A C 1
ATOM 826 O O . GLY A 1 102 ? -1.447 7.598 0.817 1.00 94.81 102 GLY A O 1
ATOM 827 N N . TYR A 1 103 ? -2.292 6.368 2.493 1.00 94.19 103 TYR A N 1
ATOM 828 C CA . TYR A 1 103 ? -2.503 7.490 3.413 1.00 94.19 103 TYR A CA 1
ATOM 829 C C . TYR A 1 103 ? -1.249 7.877 4.204 1.00 94.19 103 TYR A C 1
ATOM 831 O O . TYR A 1 103 ? -1.034 9.070 4.421 1.00 94.19 103 TYR A O 1
ATOM 839 N N . CYS A 1 104 ? -0.380 6.925 4.547 1.00 92.62 104 CYS A N 1
ATOM 840 C CA . CYS A 1 104 ? 0.881 7.195 5.247 1.00 92.62 104 CYS A CA 1
ATOM 841 C C . CYS A 1 104 ? 1.986 7.760 4.333 1.00 92.62 104 CYS A C 1
ATOM 843 O O . CYS A 1 104 ? 2.911 8.425 4.806 1.00 92.62 104 CYS A O 1
ATOM 845 N N . VAL A 1 105 ? 1.919 7.498 3.023 1.00 94.56 105 VAL A N 1
ATOM 846 C CA . VAL A 1 105 ? 2.970 7.879 2.072 1.00 94.56 105 VAL A CA 1
ATOM 847 C C . VAL A 1 105 ? 2.814 9.317 1.563 1.00 94.56 105 VAL A C 1
ATOM 849 O O . VAL A 1 105 ? 1.776 9.734 1.035 1.00 94.56 105 VAL A O 1
ATOM 852 N N . ASN A 1 106 ? 3.922 10.062 1.611 1.00 92.50 106 ASN A N 1
ATOM 853 C CA . ASN A 1 106 ? 4.047 11.373 0.979 1.00 92.50 106 ASN A CA 1
ATOM 854 C C . ASN A 1 106 ? 4.674 11.269 -0.426 1.00 92.50 106 ASN A C 1
ATOM 856 O O . ASN A 1 106 ? 5.899 11.317 -0.582 1.00 92.50 106 ASN A O 1
ATOM 860 N N . SER A 1 107 ? 3.836 11.103 -1.451 1.00 91.81 107 SER A N 1
ATOM 861 C CA . SER A 1 107 ? 4.216 11.228 -2.866 1.00 91.81 107 SER A CA 1
ATOM 862 C C . SER A 1 107 ? 3.077 11.787 -3.722 1.00 91.81 107 SER A C 1
ATOM 864 O O . SER A 1 107 ? 1.906 11.799 -3.317 1.00 91.81 107 SER A O 1
ATOM 866 N N . LEU A 1 108 ? 3.416 12.238 -4.935 1.00 91.31 108 LEU A N 1
ATOM 867 C CA . LEU A 1 108 ? 2.424 12.657 -5.925 1.00 91.31 108 LEU A CA 1
ATOM 868 C C . LEU A 1 108 ? 1.495 11.491 -6.296 1.00 91.31 108 LEU A C 1
ATOM 870 O O . LEU A 1 108 ? 0.277 11.666 -6.278 1.00 91.31 108 LEU A O 1
ATOM 874 N N . ARG A 1 109 ? 2.053 10.293 -6.526 1.00 90.88 109 ARG A N 1
ATOM 875 C CA . ARG A 1 109 ? 1.266 9.084 -6.817 1.00 90.88 109 ARG A CA 1
ATOM 876 C C . ARG A 1 109 ? 0.338 8.703 -5.663 1.00 90.88 109 ARG A C 1
ATOM 878 O O . ARG A 1 109 ? -0.831 8.419 -5.898 1.00 90.88 109 ARG A O 1
ATOM 885 N N . ALA A 1 110 ? 0.801 8.785 -4.414 1.00 92.75 110 ALA A N 1
ATOM 886 C CA . ALA A 1 110 ? -0.053 8.560 -3.245 1.00 92.75 110 ALA A CA 1
ATOM 887 C C . ALA A 1 110 ? -1.183 9.602 -3.152 1.00 92.75 110 ALA A C 1
ATOM 889 O O . ALA A 1 110 ? -2.318 9.269 -2.821 1.00 92.75 110 ALA A O 1
ATOM 890 N N . THR A 1 111 ? -0.918 10.859 -3.520 1.00 93.31 111 THR A N 1
ATOM 891 C CA . THR A 1 111 ? -1.951 11.906 -3.581 1.00 93.31 111 THR A CA 1
ATOM 892 C C . THR A 1 111 ? -3.014 11.600 -4.637 1.00 93.31 111 THR A C 1
ATOM 894 O O . THR A 1 111 ? -4.207 11.671 -4.339 1.00 93.31 111 THR A O 1
ATOM 897 N N . GLN A 1 112 ? -2.600 11.218 -5.847 1.00 91.50 112 GLN A N 1
ATOM 898 C CA . GLN A 1 112 ? -3.507 10.805 -6.926 1.00 91.50 112 GLN A CA 1
ATOM 899 C C . GLN A 1 112 ? -4.323 9.572 -6.528 1.00 91.50 112 GLN A C 1
ATOM 901 O O . GLN A 1 112 ? -5.535 9.532 -6.737 1.00 91.50 112 GLN A O 1
ATOM 906 N N . PHE A 1 113 ? -3.676 8.603 -5.883 1.00 92.69 113 PHE A N 1
ATOM 907 C CA . PHE A 1 113 ? -4.331 7.415 -5.360 1.00 92.69 113 PHE A CA 1
ATOM 908 C C . PHE A 1 113 ? -5.392 7.763 -4.312 1.00 92.69 113 PHE A C 1
ATOM 910 O O . PHE A 1 113 ? -6.519 7.297 -4.425 1.00 92.69 113 PHE A O 1
ATOM 917 N N . ARG A 1 114 ? -5.101 8.639 -3.340 1.00 92.81 114 ARG A N 1
ATOM 918 C CA . ARG A 1 114 ? -6.100 9.084 -2.348 1.00 92.81 114 ARG A CA 1
ATOM 919 C C . ARG A 1 114 ? -7.288 9.796 -2.997 1.00 92.81 114 ARG A C 1
ATOM 921 O O . ARG A 1 114 ? -8.432 9.575 -2.595 1.00 92.81 114 ARG A O 1
ATOM 928 N N . GLN A 1 115 ? -7.041 10.631 -4.010 1.00 90.75 115 GLN A N 1
ATOM 929 C CA . GLN A 1 115 ? -8.106 11.286 -4.780 1.00 90.75 115 GLN A CA 1
ATOM 930 C C . GLN A 1 115 ? -8.991 10.270 -5.510 1.00 90.75 115 GLN A C 1
ATOM 932 O O . GLN A 1 115 ? -10.213 10.417 -5.513 1.00 90.75 115 GLN A O 1
ATOM 937 N N . TRP A 1 116 ? -8.388 9.248 -6.118 1.00 89.25 116 TRP A N 1
ATOM 938 C CA . TRP A 1 116 ? -9.105 8.138 -6.738 1.00 89.25 116 TRP A CA 1
ATOM 939 C C . TRP A 1 116 ? -9.900 7.333 -5.698 1.00 89.25 116 TRP A C 1
ATOM 941 O O . TRP A 1 116 ? -11.113 7.200 -5.846 1.00 89.25 116 TRP A O 1
ATOM 951 N N . ALA A 1 117 ? -9.267 6.905 -4.603 1.00 87.25 117 ALA A N 1
ATOM 952 C CA . ALA A 1 117 ? -9.895 6.116 -3.543 1.00 87.25 117 ALA A CA 1
ATOM 953 C C . ALA A 1 117 ? -11.114 6.842 -2.955 1.00 87.25 117 ALA A C 1
ATOM 955 O O . ALA A 1 117 ? -12.180 6.256 -2.798 1.00 87.25 117 ALA A O 1
ATOM 956 N N . THR A 1 118 ? -11.006 8.156 -2.736 1.00 86.69 118 THR A N 1
ATOM 957 C CA . THR A 1 118 ? -12.117 8.986 -2.243 1.00 86.69 118 THR A CA 1
ATOM 958 C C . THR A 1 118 ? -13.290 9.031 -3.228 1.00 86.69 118 THR A C 1
ATOM 960 O O . THR A 1 118 ? -14.441 9.093 -2.805 1.00 86.69 118 THR A O 1
ATOM 963 N N . LYS A 1 119 ? -13.037 9.015 -4.543 1.00 83.50 119 LYS A N 1
ATOM 964 C CA . LYS A 1 119 ? -14.100 8.995 -5.564 1.00 83.50 119 LYS A CA 1
ATOM 965 C C . LYS A 1 119 ? -14.793 7.636 -5.631 1.00 83.50 119 LYS A C 1
ATOM 967 O O . LYS A 1 119 ? -16.015 7.593 -5.718 1.00 83.50 119 LYS A O 1
ATOM 972 N N . VAL A 1 120 ? -14.022 6.553 -5.545 1.00 76.69 120 VAL A N 1
ATOM 973 C CA . VAL A 1 120 ? -14.545 5.181 -5.603 1.00 76.69 120 VAL A CA 1
ATOM 974 C C . VAL A 1 120 ? -15.347 4.832 -4.349 1.00 76.69 120 VAL A C 1
ATOM 976 O O . VAL A 1 120 ? -16.412 4.247 -4.465 1.00 76.69 120 VAL A O 1
ATOM 979 N N . ILE A 1 121 ? -14.888 5.234 -3.158 1.00 68.06 121 ILE A N 1
ATOM 980 C CA . ILE A 1 121 ? -15.565 4.929 -1.881 1.00 68.06 121 ILE A CA 1
ATOM 981 C C . ILE A 1 121 ? -16.855 5.744 -1.692 1.00 68.06 121 ILE A C 1
ATOM 983 O O . ILE A 1 121 ? -17.767 5.309 -0.997 1.00 68.06 121 ILE A O 1
ATOM 987 N N . ARG A 1 122 ? -16.951 6.938 -2.289 1.00 59.66 122 ARG A N 1
ATOM 988 C CA . ARG A 1 122 ? -18.151 7.793 -2.200 1.00 59.66 122 ARG A CA 1
ATOM 989 C C . ARG A 1 122 ? -19.283 7.381 -3.153 1.00 59.66 122 ARG A C 1
ATOM 991 O O . ARG A 1 122 ? -20.287 8.091 -3.191 1.00 59.66 122 ARG A O 1
ATOM 998 N N . THR A 1 123 ? -19.102 6.309 -3.922 1.00 48.53 123 THR A N 1
ATOM 999 C CA . THR A 1 123 ? -20.070 5.787 -4.900 1.00 48.53 123 THR A CA 1
ATOM 1000 C C . THR A 1 123 ? -20.746 4.541 -4.350 1.00 48.53 123 THR A C 1
ATOM 1002 O O . THR A 1 123 ? -21.987 4.460 -4.473 1.00 48.53 123 THR A O 1
#

pLDDT: mean 83.69, std 14.87, range [36.94, 97.31]

Sequence (123 aa):
MNEDGKKIQIRNSTVDFLVFTKQNTEDGIEVRVQDESVWLTQEGISQLFDKGRTTITEHLKHIFEEGELEESSVCRKFRHTGSDGKNYNTKFYNLDAIISVGYCVNSLRATQFRQWATKVIRT

Secondary structure (DSSP, 8-state):
-----------HHHHHHHHHHHHH-SS----EEETTEEEEEHHHHHHHHT--HHHHHHHHHHHHHTTSS-HHHHEEEEEEE-TTS-EEEEEEEEHHHHHHHHHH--SHHHHHHHHHHHHHHT-

Solvent-accessible surface area (backbone atoms only — not comparable to full-atom values): 7249 Å² total; per-residue (Å²): 137,85,81,78,78,74,77,80,69,74,46,70,65,50,55,53,47,56,52,48,51,66,75,75,40,92,86,66,69,71,72,44,77,57,94,69,34,43,33,29,34,61,63,34,50,15,61,63,33,75,47,57,52,67,61,50,51,53,48,55,49,49,40,43,75,72,59,78,44,60,61,79,82,36,44,47,74,44,85,40,72,44,97,84,73,45,77,42,78,46,58,28,30,26,54,68,49,52,49,54,45,36,70,75,46,93,37,71,47,15,50,53,48,50,56,49,51,55,56,60,71,75,107

Mean predicted aligned error: 7.31 Å